Protein AF-A0A957TWL6-F1 (afdb_monomer_lite)

Foldseek 3Di:
DDDDDAWAFADRQQPQLDWDADPVRDTDHDDDHDDDDFADPRGWDKDWRWAFQVPDDPRGDQPDPPPGIDTDDMDTDDGPPDPVVVPPPDDDDGDD

Sequence (96 aa):
NVSIVDKPCGAQDGSENLFTADANGNATFHLMMPPLVDTTETSMQVIAAAYHSDGKSYGAQPGDFGLNSHVQIAAIVPPPGSEAWQTVTNSSVAMR

Radius of gyration: 14.61 Å; chains: 1; bounding box: 38×23×41 Å

Structure (mmCIF, N/CA/C/O backbone):
data_AF-A0A957TWL6-F1
#
_entry.id   AF-A0A957TWL6-F1
#
loop_
_atom_site.group_PDB
_atom_site.id
_atom_site.type_symbol
_atom_site.label_atom_id
_atom_site.label_alt_id
_atom_site.label_comp_id
_atom_site.label_asym_id
_atom_site.label_entity_id
_atom_site.label_seq_id
_atom_site.pdbx_PDB_ins_code
_atom_site.Cartn_x
_atom_site.Cartn_y
_atom_site.Cartn_z
_atom_site.occupancy
_atom_site.B_iso_or_equiv
_atom_site.auth_seq_id
_atom_site.auth_comp_id
_atom_site.auth_asym_id
_atom_site.auth_atom_id
_atom_site.pdbx_PDB_model_num
ATOM 1 N N . ASN A 1 1 ? 0.575 12.665 20.753 1.00 63.47 1 ASN A N 1
ATOM 2 C CA . ASN A 1 1 ? 1.650 11.945 20.042 1.00 63.47 1 ASN A CA 1
ATOM 3 C C . ASN A 1 1 ? 0.976 11.016 19.053 1.00 63.47 1 ASN A C 1
ATOM 5 O O . ASN A 1 1 ? 0.176 10.207 19.501 1.00 63.47 1 ASN A O 1
ATOM 9 N N . VAL A 1 2 ? 1.196 11.189 17.751 1.00 79.31 2 VAL A N 1
ATOM 10 C CA . VAL A 1 2 ? 0.622 10.307 16.719 1.00 79.31 2 VAL A CA 1
ATOM 11 C C . VAL A 1 2 ? 1.640 9.206 16.437 1.00 79.31 2 VAL A C 1
ATOM 13 O O . VAL A 1 2 ? 2.822 9.503 16.287 1.00 79.31 2 VAL A O 1
ATOM 16 N N . SER A 1 3 ? 1.198 7.951 16.409 1.00 87.12 3 SER A N 1
ATOM 17 C CA . SER A 1 3 ? 2.024 6.810 16.011 1.00 87.12 3 SER A CA 1
ATOM 18 C C . SER A 1 3 ? 1.510 6.285 14.678 1.00 87.12 3 SER A C 1
ATOM 20 O O . SER A 1 3 ? 0.307 6.089 14.519 1.00 87.12 3 SER A O 1
ATOM 22 N N . ILE A 1 4 ? 2.424 6.095 13.731 1.00 86.38 4 ILE A N 1
ATOM 23 C CA . ILE A 1 4 ? 2.146 5.470 12.439 1.00 86.38 4 ILE A CA 1
ATOM 24 C C . ILE A 1 4 ? 2.666 4.038 12.520 1.00 86.38 4 ILE A C 1
ATOM 26 O O . ILE A 1 4 ? 3.790 3.809 12.970 1.00 86.38 4 ILE A O 1
ATOM 30 N N . VAL A 1 5 ? 1.824 3.084 12.129 1.00 89.12 5 VAL A N 1
ATOM 31 C CA . VAL A 1 5 ? 2.168 1.663 12.071 1.00 89.12 5 VAL A CA 1
ATOM 32 C C . VAL A 1 5 ? 1.876 1.175 10.662 1.00 89.12 5 VAL A C 1
ATOM 34 O O . VAL A 1 5 ? 0.723 0.913 10.322 1.00 89.12 5 VAL A O 1
ATOM 37 N N . ASP A 1 6 ? 2.924 1.043 9.857 1.00 89.12 6 ASP A N 1
ATOM 38 C CA . ASP A 1 6 ? 2.815 0.520 8.500 1.00 89.12 6 ASP A CA 1
ATOM 39 C C . ASP A 1 6 ? 2.785 -1.008 8.514 1.00 89.12 6 ASP A C 1
ATOM 41 O O . ASP A 1 6 ? 3.603 -1.665 9.167 1.00 89.12 6 ASP A O 1
ATOM 45 N N . LYS A 1 7 ? 1.820 -1.582 7.791 1.00 87.88 7 LYS A N 1
ATOM 46 C CA . LYS A 1 7 ? 1.698 -3.028 7.593 1.00 87.88 7 LYS A CA 1
ATOM 47 C C . LYS A 1 7 ? 1.323 -3.342 6.147 1.00 87.88 7 LYS A C 1
ATOM 49 O O . LYS A 1 7 ? 0.523 -2.605 5.570 1.00 87.88 7 LYS A O 1
ATOM 54 N N . PRO A 1 8 ? 1.821 -4.458 5.590 1.00 88.25 8 PRO A N 1
ATOM 55 C CA . PRO A 1 8 ? 1.356 -4.953 4.302 1.00 88.25 8 PRO A CA 1
ATOM 56 C C . PRO A 1 8 ? -0.146 -5.245 4.325 1.00 88.25 8 PRO A C 1
ATOM 58 O O . PRO A 1 8 ? -0.673 -5.775 5.311 1.00 88.25 8 PRO A O 1
ATOM 61 N N . CYS A 1 9 ? -0.829 -4.950 3.222 1.00 85.00 9 CYS A N 1
ATOM 62 C CA . CYS A 1 9 ? -2.200 -5.392 3.005 1.00 85.00 9 CYS A CA 1
ATOM 63 C C . CYS A 1 9 ? -2.182 -6.876 2.588 1.00 85.00 9 CYS A C 1
ATOM 65 O O . CYS A 1 9 ? -1.538 -7.224 1.608 1.00 85.00 9 CYS A O 1
ATOM 67 N N . GLY A 1 10 ? -2.880 -7.767 3.298 1.00 85.56 10 GLY A N 1
ATOM 68 C CA . GLY A 1 10 ? -2.820 -9.213 3.013 1.00 85.56 10 GLY A CA 1
ATOM 69 C C . GLY A 1 10 ? -1.621 -9.897 3.682 1.00 85.56 10 GLY A C 1
ATOM 70 O O . GLY A 1 10 ? -1.425 -9.745 4.896 1.00 85.56 10 GLY A O 1
ATOM 71 N N . ALA A 1 11 ? -0.841 -10.675 2.925 1.00 86.06 11 ALA A N 1
ATOM 72 C CA . ALA A 1 11 ? 0.306 -11.426 3.436 1.00 86.06 11 ALA A CA 1
ATOM 73 C C . ALA A 1 11 ? 1.338 -10.517 4.132 1.00 86.06 11 ALA A C 1
ATOM 75 O O . ALA A 1 11 ? 1.859 -9.561 3.556 1.00 86.06 11 ALA A O 1
ATOM 76 N N . GLN A 1 12 ? 1.658 -10.829 5.393 1.00 87.56 12 GLN A N 1
ATOM 77 C CA . GLN A 1 12 ? 2.529 -9.995 6.237 1.00 87.56 12 GLN A CA 1
ATOM 78 C C . GLN A 1 12 ? 4.014 -10.046 5.837 1.00 87.56 12 GLN A C 1
ATOM 80 O O . GLN A 1 12 ? 4.805 -9.248 6.332 1.00 87.56 12 GLN A O 1
ATOM 85 N N . ASP A 1 13 ? 4.394 -10.952 4.935 1.00 87.38 13 ASP A N 1
ATOM 86 C CA . ASP A 1 13 ? 5.711 -10.965 4.292 1.00 87.38 13 ASP A CA 1
ATOM 87 C C . ASP A 1 13 ? 5.811 -9.985 3.103 1.00 87.38 13 ASP A C 1
ATOM 89 O O . ASP A 1 13 ? 6.894 -9.785 2.554 1.00 87.38 13 ASP A O 1
ATOM 93 N N . GLY A 1 14 ? 4.700 -9.335 2.732 1.00 85.75 14 GLY A N 1
ATOM 94 C CA . GLY A 1 14 ? 4.623 -8.360 1.647 1.00 85.75 14 GLY A CA 1
ATOM 95 C C . GLY A 1 14 ? 4.577 -8.968 0.246 1.00 85.75 14 GLY A C 1
ATOM 96 O O . GLY A 1 14 ? 4.549 -8.211 -0.722 1.00 85.75 14 GLY A O 1
ATOM 97 N N . SER A 1 15 ? 4.527 -10.298 0.111 1.00 85.50 15 SER A N 1
ATOM 98 C CA . SER A 1 15 ? 4.497 -10.989 -1.191 1.00 85.50 15 SER A CA 1
ATOM 99 C C . SER A 1 15 ? 3.308 -10.582 -2.073 1.00 85.50 15 SER A C 1
ATOM 101 O O . SER A 1 15 ? 3.410 -10.598 -3.297 1.00 85.50 15 SER A O 1
ATOM 103 N N . GLU A 1 16 ? 2.211 -10.144 -1.455 1.00 84.62 16 GLU A N 1
ATOM 104 C CA . GLU A 1 16 ? 0.998 -9.669 -2.129 1.00 84.62 16 GLU A CA 1
ATOM 105 C C . GLU A 1 16 ? 0.954 -8.143 -2.325 1.00 84.62 16 GLU A C 1
ATOM 107 O O . GLU A 1 16 ? -0.026 -7.636 -2.848 1.00 84.62 16 GLU A O 1
ATOM 112 N N . ASN A 1 17 ? 1.974 -7.382 -1.909 1.00 82.31 17 ASN A N 1
ATOM 113 C CA . ASN A 1 17 ? 1.981 -5.906 -1.987 1.00 82.31 17 ASN A CA 1
ATOM 114 C C . ASN A 1 17 ? 2.885 -5.378 -3.105 1.00 82.31 17 ASN A C 1
ATOM 116 O O . ASN A 1 17 ? 3.212 -4.193 -3.143 1.00 82.31 17 ASN A O 1
ATOM 120 N N . LEU A 1 18 ? 3.300 -6.256 -4.016 1.00 80.81 18 LEU A N 1
ATOM 121 C CA . LEU A 1 18 ? 4.115 -5.902 -5.164 1.00 80.81 18 LEU A CA 1
ATOM 122 C C . LEU A 1 18 ? 3.292 -6.027 -6.442 1.00 80.81 18 LEU A C 1
ATOM 124 O O . LEU A 1 18 ? 2.813 -7.103 -6.792 1.00 80.81 18 LEU A O 1
ATOM 128 N N . PHE A 1 19 ? 3.181 -4.923 -7.169 1.00 81.50 19 PHE A N 1
ATOM 129 C CA . PHE A 1 19 ? 2.654 -4.901 -8.524 1.00 81.50 19 PHE A CA 1
ATOM 130 C C . PHE A 1 19 ? 3.526 -3.996 -9.391 1.00 81.50 19 PHE A C 1
ATOM 132 O O . PHE A 1 19 ? 4.226 -3.110 -8.903 1.00 81.50 19 PHE A O 1
ATOM 139 N N . THR A 1 20 ? 3.517 -4.245 -10.693 1.00 80.50 20 THR A N 1
ATOM 140 C CA . THR A 1 20 ? 4.282 -3.468 -11.669 1.00 80.50 20 THR A CA 1
ATOM 141 C C . THR A 1 20 ? 3.332 -3.011 -12.758 1.00 80.50 20 THR A C 1
ATOM 143 O O . THR A 1 20 ? 2.444 -3.762 -13.163 1.00 80.50 20 THR A O 1
ATOM 146 N N . ALA A 1 21 ? 3.502 -1.771 -13.204 1.00 83.31 21 ALA A N 1
ATOM 147 C CA . ALA A 1 21 ? 2.781 -1.272 -14.360 1.00 83.31 21 ALA A CA 1
ATOM 148 C C . ALA A 1 21 ? 3.262 -1.965 -15.646 1.00 83.31 21 ALA A C 1
ATOM 150 O O . ALA A 1 21 ? 4.426 -2.351 -15.766 1.00 83.31 21 ALA A O 1
ATOM 151 N N . ASP A 1 22 ? 2.361 -2.123 -16.609 1.00 84.62 22 ASP A N 1
ATOM 152 C CA . ASP A 1 22 ? 2.676 -2.599 -17.949 1.00 84.62 22 ASP A CA 1
ATOM 153 C C . ASP A 1 22 ? 3.510 -1.568 -18.739 1.00 84.62 22 ASP A C 1
ATOM 155 O O . ASP A 1 22 ? 3.811 -0.468 -18.271 1.00 84.62 22 ASP A O 1
ATOM 159 N N . ALA A 1 23 ? 3.876 -1.912 -19.977 1.00 90.44 23 ALA A N 1
ATOM 160 C CA . ALA A 1 23 ? 4.672 -1.042 -20.849 1.00 90.44 23 ALA A CA 1
ATOM 161 C C . ALA A 1 23 ? 3.999 0.305 -21.195 1.00 90.44 23 ALA A C 1
ATOM 163 O O . ALA A 1 23 ? 4.669 1.200 -21.705 1.00 90.44 23 ALA A O 1
ATOM 164 N N . ASN A 1 24 ? 2.698 0.449 -20.933 1.00 90.31 24 ASN A N 1
ATOM 165 C CA . ASN A 1 24 ? 1.924 1.666 -21.161 1.00 90.31 24 ASN A CA 1
ATOM 166 C C . ASN A 1 24 ? 1.649 2.439 -19.858 1.00 90.31 24 ASN A C 1
ATOM 168 O O . ASN A 1 24 ? 0.930 3.433 -19.898 1.00 90.31 24 ASN A O 1
ATOM 172 N N . GLY A 1 25 ? 2.186 1.994 -18.716 1.00 82.19 25 GLY A N 1
ATOM 173 C CA . GLY A 1 25 ? 1.966 2.625 -17.415 1.00 82.19 25 GLY A CA 1
ATOM 174 C C . GLY A 1 25 ? 0.707 2.156 -16.676 1.00 82.19 25 GLY A C 1
ATOM 175 O O . GLY A 1 25 ? 0.388 2.712 -15.628 1.00 82.19 25 GLY A O 1
ATOM 176 N N . ASN A 1 26 ? 0.004 1.123 -17.151 1.00 85.06 26 ASN A N 1
ATOM 177 C CA . ASN A 1 26 ? -1.196 0.625 -16.475 1.00 85.06 26 ASN A CA 1
ATOM 178 C C . ASN A 1 26 ? -0.852 -0.457 -15.454 1.00 85.06 26 ASN A C 1
ATOM 180 O O . ASN A 1 26 ? -0.181 -1.432 -15.777 1.00 85.06 26 ASN A O 1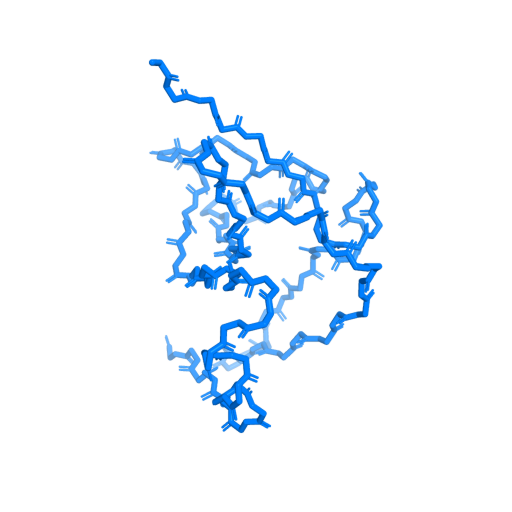
ATOM 184 N N . ALA A 1 27 ? -1.405 -0.360 -14.249 1.00 80.38 27 ALA A N 1
ATOM 185 C CA . ALA A 1 27 ? -1.406 -1.451 -13.283 1.00 80.38 27 ALA A CA 1
ATOM 186 C C . ALA A 1 27 ? -2.836 -1.732 -12.819 1.00 80.38 27 ALA A C 1
ATOM 188 O O . ALA A 1 27 ? -3.613 -0.812 -12.570 1.00 80.38 27 ALA A O 1
ATOM 189 N N . THR A 1 28 ? -3.187 -3.008 -12.685 1.00 79.75 28 THR A N 1
ATOM 190 C CA . THR A 1 28 ? -4.411 -3.439 -12.001 1.00 79.75 28 THR A CA 1
ATOM 191 C C . THR A 1 28 ? -4.013 -4.366 -10.869 1.00 79.75 28 THR A C 1
ATOM 193 O O . THR A 1 28 ? -3.252 -5.310 -11.074 1.00 79.75 28 THR A O 1
ATOM 196 N N . PHE A 1 29 ? -4.520 -4.084 -9.675 1.00 76.50 29 PHE A N 1
ATOM 197 C CA . PHE A 1 29 ? -4.200 -4.825 -8.468 1.00 76.50 29 PHE A CA 1
ATOM 198 C C . PHE A 1 29 ? -5.493 -5.285 -7.800 1.00 76.50 29 PHE A C 1
ATOM 200 O O . PHE A 1 29 ? -6.387 -4.480 -7.541 1.00 76.50 29 PHE A O 1
ATOM 207 N N . HIS A 1 30 ? -5.589 -6.587 -7.540 1.00 76.88 30 HIS A N 1
ATOM 208 C CA . HIS A 1 30 ? -6.695 -7.196 -6.813 1.00 76.88 30 HIS A CA 1
ATOM 209 C C . HIS A 1 30 ? -6.138 -7.856 -5.563 1.00 76.88 30 HIS A C 1
ATOM 211 O O . HIS A 1 30 ? -5.295 -8.745 -5.660 1.00 76.88 30 HIS A O 1
ATOM 217 N N . LEU A 1 31 ? -6.646 -7.448 -4.405 1.00 76.69 31 LEU A N 1
ATOM 218 C CA . LEU A 1 31 ? -6.254 -8.016 -3.129 1.00 76.69 31 LEU A CA 1
ATOM 219 C C . LEU A 1 31 ? -7.484 -8.444 -2.347 1.00 76.69 31 LEU A C 1
ATOM 221 O O . LEU A 1 31 ? -8.442 -7.685 -2.201 1.00 76.69 31 LEU A O 1
ATOM 225 N N . MET A 1 32 ? -7.421 -9.657 -1.813 1.00 76.75 32 MET A N 1
ATOM 226 C CA . MET A 1 32 ? -8.337 -10.129 -0.788 1.00 76.75 32 MET A CA 1
ATOM 227 C C . MET A 1 32 ? -7.580 -10.140 0.530 1.00 76.75 32 MET A C 1
ATOM 229 O O . MET A 1 32 ? -6.553 -10.794 0.660 1.00 76.75 32 MET A O 1
ATOM 233 N N . MET A 1 33 ? -8.088 -9.403 1.507 1.00 79.50 33 MET A N 1
ATOM 234 C CA . MET A 1 33 ? -7.464 -9.261 2.815 1.00 79.50 33 MET A CA 1
ATOM 235 C C . MET A 1 33 ? -8.456 -9.655 3.908 1.00 79.50 33 MET A C 1
ATOM 237 O O . MET A 1 33 ? -9.667 -9.506 3.713 1.00 79.50 33 MET A O 1
ATOM 241 N N . PRO A 1 34 ? -7.976 -10.160 5.060 1.00 79.44 34 PRO A N 1
ATOM 242 C CA . PRO A 1 34 ? -8.837 -10.314 6.222 1.00 79.44 34 PRO A CA 1
ATOM 243 C C . PRO A 1 34 ? -9.418 -8.950 6.632 1.00 79.44 34 PRO A C 1
ATOM 245 O O . PRO A 1 34 ? -8.850 -7.910 6.277 1.00 79.44 34 PRO A O 1
ATOM 248 N N . PRO A 1 35 ? -10.524 -8.934 7.398 1.00 78.62 35 PRO A N 1
ATOM 249 C CA . PRO A 1 35 ? -11.063 -7.699 7.946 1.00 78.62 35 PRO A CA 1
ATOM 250 C C . PRO A 1 35 ? -9.974 -6.878 8.639 1.00 78.62 35 PRO A C 1
ATOM 252 O O . PRO A 1 35 ? -9.177 -7.406 9.421 1.00 78.62 35 PRO A O 1
ATOM 255 N N . LEU A 1 36 ? -9.939 -5.584 8.331 1.00 78.56 36 LEU A N 1
ATOM 256 C CA . LEU A 1 36 ? -9.083 -4.646 9.040 1.00 78.56 36 LEU A CA 1
ATOM 257 C C . LEU A 1 36 ? -9.559 -4.491 10.482 1.00 78.56 36 LEU A C 1
ATOM 259 O O . LEU A 1 36 ? -10.736 -4.672 10.782 1.00 78.56 36 LEU A O 1
ATOM 263 N N . VAL A 1 37 ? -8.633 -4.130 11.369 1.00 79.62 37 VAL A N 1
ATOM 264 C CA . VAL A 1 37 ? -8.989 -3.730 12.733 1.00 79.62 37 VAL A CA 1
ATOM 265 C C . VAL A 1 37 ? -9.839 -2.465 12.662 1.00 79.62 37 VAL A C 1
ATOM 267 O O . VAL A 1 37 ? -9.523 -1.555 11.893 1.00 79.62 37 VAL A O 1
ATOM 270 N N . ASP A 1 38 ? -10.893 -2.406 13.471 1.00 81.19 38 ASP A N 1
ATOM 271 C CA . ASP A 1 38 ? -11.791 -1.257 13.509 1.00 81.19 38 ASP A CA 1
ATOM 272 C C . ASP A 1 38 ? -11.045 0.035 13.865 1.00 81.19 38 ASP A C 1
ATOM 274 O O . ASP A 1 38 ? -10.188 0.081 14.755 1.00 81.19 38 ASP A O 1
ATOM 278 N N . THR A 1 39 ? -11.408 1.118 13.180 1.00 83.25 39 THR A N 1
ATOM 279 C CA . THR A 1 39 ? -11.019 2.469 13.592 1.00 83.25 39 THR A CA 1
ATOM 280 C C . THR A 1 39 ? -11.672 2.804 14.930 1.00 83.25 39 THR A C 1
ATOM 282 O O . THR A 1 39 ? -12.861 2.547 15.118 1.00 83.25 39 THR A O 1
ATOM 285 N N . THR A 1 40 ? -10.925 3.423 15.838 1.00 82.94 40 THR A N 1
ATOM 286 C CA . THR A 1 40 ? -11.430 3.890 17.138 1.00 82.94 40 THR A CA 1
ATOM 287 C C . THR A 1 40 ? -11.443 5.416 17.180 1.00 82.94 40 THR A C 1
ATOM 289 O O . THR A 1 40 ? -10.987 6.075 16.250 1.00 82.94 40 THR A O 1
ATOM 292 N N . GLU A 1 41 ? -11.886 6.012 18.287 1.00 83.69 41 GLU A N 1
ATOM 293 C CA . GLU A 1 41 ? -11.773 7.466 18.492 1.00 83.69 41 GLU A CA 1
ATOM 294 C C . GLU A 1 41 ? -10.324 7.980 18.420 1.00 83.69 41 GLU A C 1
ATOM 296 O O . GLU A 1 41 ? -10.093 9.165 18.188 1.00 83.69 41 GLU A O 1
ATOM 301 N N . THR A 1 42 ? -9.340 7.098 18.624 1.00 87.06 42 THR A N 1
ATOM 302 C CA . THR A 1 42 ? -7.916 7.458 18.661 1.00 87.06 42 THR A CA 1
ATOM 303 C C . THR A 1 42 ? -7.081 6.761 17.586 1.00 87.06 42 THR A C 1
ATOM 305 O O . THR A 1 42 ? -5.863 6.936 17.558 1.00 87.06 42 THR A O 1
ATOM 308 N N . SER A 1 43 ? -7.707 6.002 16.679 1.00 87.31 43 SER A N 1
ATOM 309 C CA . SER A 1 43 ? -7.020 5.297 15.592 1.00 87.31 43 SER A CA 1
ATOM 310 C C . SER A 1 43 ? -7.781 5.405 14.274 1.00 87.31 43 SER A C 1
ATOM 312 O O . SER A 1 43 ? -8.999 5.253 14.223 1.00 87.31 43 SER A O 1
ATOM 314 N N . MET A 1 44 ? -7.042 5.609 13.186 1.00 85.88 44 MET A N 1
ATOM 315 C CA . MET A 1 44 ? -7.577 5.570 11.829 1.00 85.88 44 MET A CA 1
ATOM 316 C C . MET A 1 44 ? -6.792 4.575 10.982 1.00 85.88 44 MET A C 1
ATOM 318 O O . MET A 1 44 ? -5.581 4.444 11.141 1.00 85.88 44 MET A O 1
ATOM 322 N N . GLN A 1 45 ? -7.488 3.906 10.069 1.00 87.25 45 GLN A N 1
ATOM 323 C CA . GLN A 1 45 ? -6.894 2.963 9.135 1.00 87.25 45 GLN A CA 1
ATOM 324 C C . GLN A 1 45 ? -6.828 3.613 7.755 1.00 87.25 45 GLN A C 1
ATOM 326 O O . GLN A 1 45 ? -7.802 4.206 7.287 1.00 87.25 45 GLN A O 1
ATOM 331 N N . VAL A 1 46 ? -5.673 3.498 7.106 1.00 86.44 46 VAL A N 1
ATOM 332 C CA . VAL A 1 46 ? -5.439 4.013 5.757 1.00 86.44 46 VAL A CA 1
ATOM 333 C C . VAL A 1 46 ? -4.845 2.892 4.921 1.00 86.44 46 VAL A C 1
ATOM 335 O O . VAL A 1 46 ? -3.886 2.250 5.339 1.00 86.44 46 VAL A O 1
ATOM 338 N N . ILE A 1 47 ? -5.417 2.659 3.744 1.00 87.19 47 ILE A N 1
ATOM 339 C CA . ILE A 1 47 ? -4.805 1.829 2.707 1.00 87.19 47 ILE A CA 1
ATOM 340 C C . ILE A 1 47 ? -4.071 2.775 1.768 1.00 87.19 47 ILE A C 1
ATOM 342 O O . ILE A 1 47 ? -4.669 3.733 1.281 1.00 87.19 47 ILE A O 1
ATOM 346 N N . ALA A 1 48 ? -2.792 2.522 1.519 1.00 87.38 48 ALA A N 1
ATOM 347 C CA . ALA A 1 48 ? -1.950 3.373 0.693 1.00 87.38 48 ALA A CA 1
ATOM 348 C C . ALA A 1 48 ? -1.210 2.555 -0.367 1.00 87.38 48 ALA A C 1
ATOM 350 O O . ALA A 1 48 ? -0.735 1.456 -0.093 1.00 87.38 48 ALA A O 1
ATOM 351 N N . ALA A 1 49 ? -1.085 3.121 -1.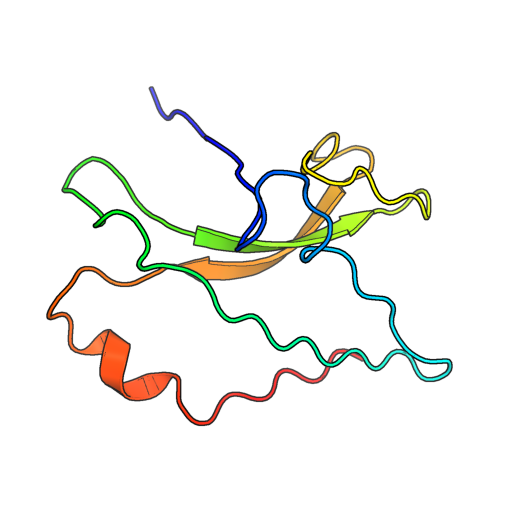566 1.00 86.19 49 ALA A N 1
ATOM 352 C CA . ALA A 1 49 ? -0.185 2.634 -2.601 1.00 86.19 49 ALA A CA 1
ATOM 353 C C . ALA A 1 49 ? 1.032 3.562 -2.672 1.00 86.19 49 ALA A C 1
ATOM 355 O O . ALA A 1 49 ? 0.899 4.767 -2.926 1.00 86.19 49 ALA A O 1
ATOM 356 N N . ALA A 1 50 ? 2.209 2.987 -2.433 1.00 86.75 50 ALA A N 1
ATOM 357 C CA . ALA A 1 50 ? 3.481 3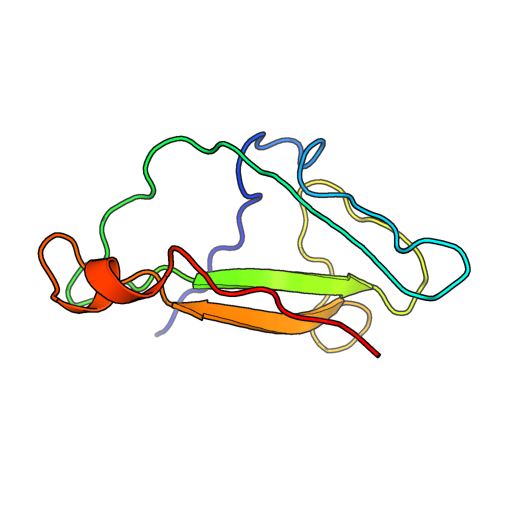.689 -2.480 1.00 86.75 50 ALA A CA 1
ATOM 358 C C . ALA A 1 50 ? 4.258 3.332 -3.752 1.00 86.75 50 ALA A C 1
ATOM 360 O O . ALA A 1 50 ? 4.301 2.176 -4.169 1.00 86.75 50 ALA A O 1
ATOM 361 N N . TYR A 1 51 ? 4.890 4.340 -4.344 1.00 86.62 51 TYR A N 1
ATOM 362 C CA . TYR A 1 51 ? 5.859 4.204 -5.422 1.00 86.62 51 TYR A CA 1
ATOM 363 C C . TYR A 1 51 ? 7.277 4.347 -4.861 1.00 86.62 51 TYR A C 1
ATOM 365 O O . TYR A 1 51 ? 7.552 5.282 -4.103 1.00 86.62 51 TYR A O 1
ATOM 373 N N . HIS A 1 52 ? 8.178 3.447 -5.265 1.00 89.81 52 HIS A N 1
ATOM 374 C CA . HIS A 1 52 ? 9.592 3.482 -4.892 1.00 89.81 52 HIS A CA 1
ATOM 375 C C . HIS A 1 52 ? 10.447 4.064 -6.022 1.00 89.81 52 HIS A C 1
ATOM 377 O O . HIS A 1 52 ? 10.643 3.435 -7.061 1.00 89.81 52 HIS A O 1
ATOM 383 N N . SER A 1 53 ? 10.973 5.277 -5.827 1.00 90.12 53 SER A N 1
ATOM 384 C CA . SER A 1 53 ? 11.682 6.034 -6.871 1.00 90.12 53 SER A CA 1
ATOM 385 C C . SER A 1 53 ? 13.057 5.485 -7.246 1.00 90.12 53 SER A C 1
ATOM 387 O O . SER A 1 53 ? 13.626 5.912 -8.247 1.00 90.12 53 SER A O 1
ATOM 389 N N . ASP A 1 54 ? 13.595 4.547 -6.469 1.00 90.75 54 ASP A N 1
ATOM 390 C CA . ASP A 1 54 ? 14.846 3.845 -6.761 1.00 90.75 54 ASP A CA 1
ATOM 391 C C . ASP A 1 54 ? 14.636 2.530 -7.534 1.00 90.75 54 ASP A C 1
ATOM 393 O O . ASP A 1 54 ? 15.597 1.800 -7.788 1.00 90.75 54 ASP A O 1
ATOM 397 N N . GLY A 1 55 ? 13.389 2.225 -7.912 1.00 86.25 55 GLY A N 1
ATOM 398 C CA . GLY A 1 55 ? 13.028 1.050 -8.701 1.00 86.25 55 GLY A CA 1
ATOM 399 C C . GLY A 1 55 ? 13.114 -0.275 -7.940 1.00 86.25 55 GLY A C 1
ATOM 400 O O . GLY A 1 55 ? 13.081 -1.333 -8.570 1.00 86.25 55 GLY A O 1
ATOM 401 N N . LYS A 1 56 ? 13.243 -0.250 -6.607 1.00 85.88 56 LYS A N 1
ATOM 402 C CA . LYS A 1 56 ? 13.285 -1.455 -5.767 1.00 85.88 56 LYS A CA 1
ATOM 403 C C . LYS A 1 56 ? 11.962 -1.661 -5.048 1.00 85.88 56 LYS A C 1
ATOM 405 O O . LYS A 1 56 ? 11.324 -0.704 -4.641 1.00 85.88 56 LYS A O 1
ATOM 410 N N . SER A 1 57 ? 11.599 -2.922 -4.825 1.00 82.00 57 SER A N 1
ATOM 411 C CA . SER A 1 57 ? 10.571 -3.275 -3.848 1.00 82.00 57 SER A CA 1
ATOM 412 C C . SER A 1 57 ? 11.224 -3.669 -2.528 1.00 82.00 57 SER A C 1
ATOM 414 O O . SER A 1 57 ? 12.232 -4.378 -2.513 1.00 82.00 57 SER A O 1
ATOM 416 N N . TYR A 1 58 ? 10.624 -3.233 -1.424 1.00 84.94 58 TYR A N 1
ATOM 417 C CA . TYR A 1 58 ? 11.082 -3.510 -0.062 1.00 84.94 58 TYR A CA 1
ATOM 418 C C . TYR A 1 58 ? 10.248 -4.601 0.638 1.00 84.94 58 TYR A C 1
ATOM 420 O O . TYR A 1 58 ? 10.349 -4.785 1.854 1.00 84.94 58 TYR A O 1
ATOM 428 N N . GLY A 1 59 ? 9.430 -5.345 -0.121 1.00 84.00 59 GLY A N 1
ATOM 429 C CA . GLY A 1 59 ? 8.576 -6.414 0.401 1.00 84.00 59 GLY A CA 1
ATOM 430 C C . GLY A 1 59 ?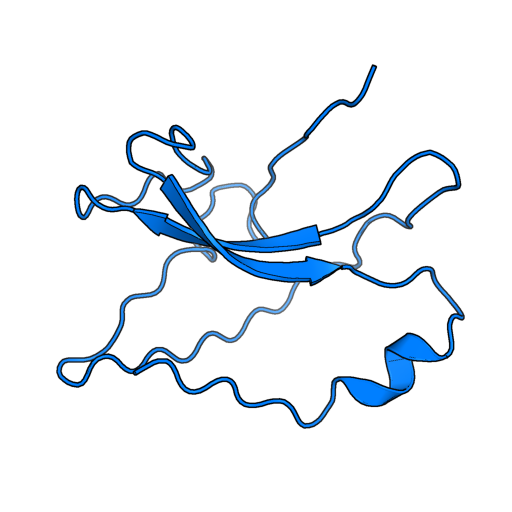 7.596 -5.891 1.451 1.00 84.00 59 GLY A C 1
ATOM 431 O O . GLY A 1 59 ? 6.768 -5.035 1.159 1.00 84.00 59 GLY A O 1
ATOM 432 N N . ALA A 1 60 ? 7.697 -6.397 2.683 1.00 86.75 60 ALA A N 1
ATOM 433 C CA . ALA A 1 60 ? 6.819 -6.007 3.787 1.00 86.75 60 ALA A CA 1
ATOM 434 C C . ALA A 1 60 ? 7.032 -4.573 4.310 1.00 86.75 60 ALA A C 1
ATOM 436 O O . ALA A 1 60 ? 6.223 -4.082 5.097 1.00 86.75 60 ALA A O 1
ATOM 437 N N . GLN A 1 61 ? 8.141 -3.924 3.949 1.00 88.56 61 GLN A N 1
ATOM 438 C CA . GLN A 1 61 ? 8.481 -2.596 4.454 1.00 88.56 61 GLN A CA 1
ATOM 439 C C . GLN A 1 61 ? 7.984 -1.506 3.494 1.00 88.56 61 GLN A C 1
ATOM 441 O O . GLN A 1 61 ? 8.158 -1.642 2.282 1.00 88.56 61 GLN A O 1
ATOM 446 N N . PRO A 1 62 ? 7.439 -0.386 4.005 1.00 87.00 62 PRO A N 1
ATOM 447 C CA . PRO A 1 62 ? 6.999 0.728 3.162 1.00 87.00 62 PRO A CA 1
ATOM 448 C C . PRO A 1 62 ? 8.167 1.455 2.474 1.00 87.00 62 PRO A C 1
ATOM 450 O O . PRO A 1 62 ? 7.941 2.205 1.523 1.00 87.00 62 PRO A O 1
ATOM 453 N N . GLY A 1 63 ? 9.406 1.227 2.925 1.00 88.44 63 GLY A N 1
ATOM 454 C CA . GLY A 1 63 ? 10.597 1.973 2.519 1.00 88.44 63 GLY A CA 1
ATOM 455 C C . GLY A 1 63 ? 10.713 3.322 3.237 1.00 88.44 63 GLY A C 1
ATOM 456 O O . GLY A 1 63 ? 9.822 3.730 3.980 1.00 88.44 63 GLY A O 1
ATOM 457 N N . ASP A 1 64 ? 11.821 4.028 3.007 1.00 89.75 64 ASP A N 1
ATOM 458 C CA . ASP A 1 64 ? 12.072 5.325 3.642 1.00 89.75 64 ASP A CA 1
ATOM 459 C C . ASP A 1 64 ? 11.228 6.428 2.982 1.00 89.75 64 ASP A C 1
ATOM 461 O O . ASP A 1 64 ? 11.494 6.854 1.847 1.00 89.75 64 ASP A O 1
ATOM 465 N N . PHE A 1 65 ? 10.200 6.896 3.697 1.00 89.25 65 PHE A N 1
ATOM 466 C CA . PHE A 1 65 ? 9.342 7.993 3.248 1.00 89.25 65 PHE A CA 1
ATOM 467 C C . PHE A 1 65 ? 10.130 9.286 3.032 1.00 89.25 65 PHE A C 1
ATOM 469 O O . PHE A 1 65 ? 10.990 9.657 3.830 1.00 89.25 65 PHE A O 1
ATOM 476 N N . GLY A 1 66 ? 9.811 9.995 1.947 1.00 84.44 66 GLY A N 1
ATOM 477 C CA . GLY A 1 66 ? 10.442 11.276 1.612 1.00 84.44 66 GLY A CA 1
ATOM 478 C C . GLY A 1 66 ? 11.860 11.162 1.042 1.00 84.44 66 GLY A C 1
ATOM 479 O O . GLY A 1 66 ? 12.417 12.173 0.620 1.00 84.44 66 GLY A O 1
ATOM 480 N N . LEU A 1 67 ? 12.422 9.950 0.986 1.00 91.75 67 LEU A N 1
ATOM 481 C CA . LEU A 1 67 ? 13.650 9.646 0.255 1.00 91.75 67 LEU A CA 1
ATOM 482 C C . LEU A 1 67 ? 13.327 8.820 -0.992 1.00 91.75 67 LEU A C 1
ATOM 484 O O . LEU A 1 67 ? 13.410 9.330 -2.107 1.00 91.75 67 LEU A O 1
ATOM 488 N N . ASN A 1 68 ? 12.906 7.568 -0.789 1.00 92.81 68 ASN A N 1
ATOM 489 C CA . ASN A 1 68 ? 12.633 6.630 -1.878 1.00 92.81 68 ASN A CA 1
ATOM 490 C C . ASN A 1 68 ? 11.159 6.234 -1.972 1.00 92.81 68 ASN A C 1
ATOM 492 O O . ASN A 1 68 ? 10.734 5.849 -3.052 1.00 92.81 68 ASN A O 1
ATOM 496 N N . SER A 1 69 ? 10.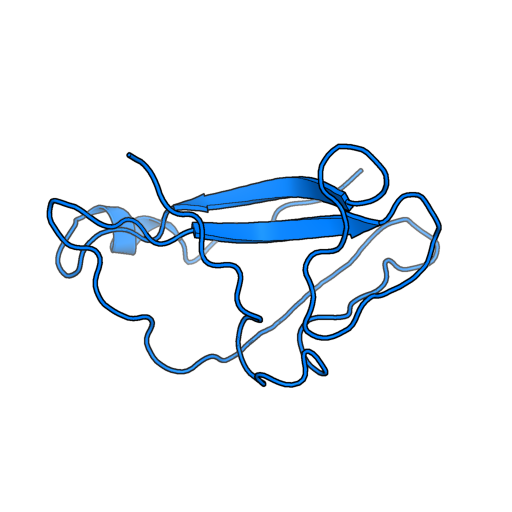381 6.323 -0.890 1.00 92.25 69 SER A N 1
ATOM 497 C CA . SER A 1 69 ? 8.966 5.932 -0.870 1.00 92.25 69 SER A CA 1
ATOM 498 C C . SER A 1 69 ? 8.027 7.136 -0.921 1.00 92.25 69 SER A C 1
ATOM 500 O O . SER A 1 69 ? 8.155 8.068 -0.119 1.00 92.25 69 SER A O 1
ATOM 502 N N . HIS A 1 70 ? 7.067 7.094 -1.850 1.00 90.44 70 HIS A N 1
ATOM 503 C CA . HIS A 1 70 ? 6.120 8.179 -2.125 1.00 90.44 70 HIS A CA 1
ATOM 504 C C . HIS A 1 70 ? 4.691 7.635 -2.223 1.00 90.44 70 HIS A C 1
ATOM 506 O O . HIS A 1 70 ? 4.389 6.848 -3.118 1.00 90.44 70 HIS A O 1
ATOM 512 N N . VAL A 1 71 ? 3.791 8.066 -1.336 1.00 88.19 71 VAL A N 1
ATOM 513 C CA . VAL A 1 71 ? 2.372 7.666 -1.373 1.00 88.19 71 VAL A CA 1
ATOM 514 C C . VAL A 1 71 ? 1.607 8.576 -2.327 1.00 88.19 71 VAL A C 1
ATOM 516 O O . VAL A 1 71 ? 1.480 9.772 -2.075 1.00 88.19 71 VAL A O 1
ATOM 519 N N . GLN A 1 72 ? 1.083 8.009 -3.412 1.00 80.81 72 GLN A N 1
ATOM 520 C CA . GLN A 1 72 ? 0.294 8.758 -4.401 1.00 80.81 72 GLN A CA 1
ATOM 521 C C . GLN A 1 72 ? -1.209 8.529 -4.247 1.00 80.81 72 GLN A C 1
ATOM 523 O O . GLN A 1 72 ? -2.002 9.436 -4.490 1.00 80.81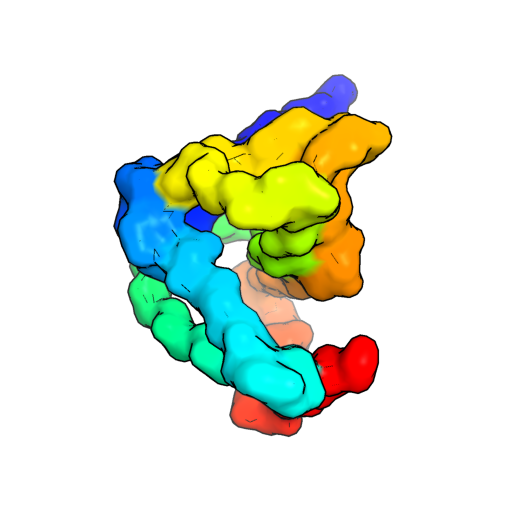 72 GLN A O 1
ATOM 528 N N . ILE A 1 73 ? -1.601 7.323 -3.834 1.00 82.50 73 ILE A N 1
ATOM 529 C CA . ILE A 1 73 ? -2.996 6.959 -3.593 1.00 82.50 73 ILE A CA 1
ATOM 530 C C . ILE A 1 73 ? -3.120 6.522 -2.145 1.00 82.50 73 ILE A C 1
ATOM 532 O O . ILE A 1 73 ? -2.376 5.657 -1.689 1.00 82.50 73 ILE A O 1
ATOM 536 N N . ALA A 1 74 ? -4.086 7.100 -1.441 1.00 86.75 74 ALA A N 1
ATOM 537 C CA . ALA A 1 74 ? -4.469 6.680 -0.108 1.00 86.75 74 ALA A CA 1
ATOM 538 C C . ALA A 1 74 ? -5.992 6.718 0.031 1.00 86.75 74 ALA A C 1
ATOM 540 O O . ALA A 1 74 ? -6.648 7.633 -0.467 1.00 86.75 74 ALA A O 1
ATOM 541 N N . ALA A 1 75 ? -6.545 5.732 0.724 1.00 83.31 75 ALA A N 1
ATOM 542 C CA . ALA A 1 75 ? -7.951 5.651 1.073 1.00 83.31 75 ALA A CA 1
ATOM 543 C C . ALA A 1 75 ? -8.076 5.483 2.586 1.00 83.31 75 ALA A C 1
ATOM 545 O O . ALA A 1 75 ? -7.506 4.560 3.169 1.00 83.31 75 ALA A O 1
ATOM 546 N N . ILE A 1 76 ? -8.832 6.377 3.220 1.00 84.88 76 ILE A N 1
ATOM 547 C CA . ILE A 1 76 ? -9.202 6.226 4.625 1.00 84.88 76 ILE A CA 1
ATOM 548 C C . ILE A 1 76 ? -10.299 5.171 4.693 1.00 84.88 76 ILE A C 1
ATOM 550 O O . ILE A 1 76 ? -11.307 5.266 3.992 1.00 84.88 76 ILE A O 1
ATOM 554 N N . VAL A 1 77 ? -10.097 4.173 5.543 1.00 81.25 77 VAL A N 1
ATOM 555 C CA . VAL A 1 77 ? -11.081 3.126 5.787 1.00 81.25 77 VAL A CA 1
ATOM 556 C C . VAL A 1 77 ? -12.129 3.688 6.746 1.00 81.25 77 VAL A C 1
ATOM 558 O O . VAL A 1 77 ? -11.770 4.102 7.853 1.00 81.25 77 VAL A O 1
ATOM 561 N N . PRO A 1 78 ? -13.408 3.753 6.345 1.00 75.38 78 PRO A N 1
ATOM 562 C CA . PRO A 1 78 ? -14.432 4.330 7.195 1.00 75.38 78 PRO A CA 1
ATOM 563 C C . PRO A 1 78 ? -14.697 3.471 8.439 1.00 75.38 78 PRO A C 1
ATOM 565 O O . PRO A 1 78 ? -14.549 2.246 8.380 1.00 75.38 78 PRO A O 1
ATOM 568 N N . PRO A 1 79 ? -15.190 4.063 9.540 1.00 75.69 79 PRO A N 1
ATOM 569 C CA . PRO A 1 79 ? -15.635 3.290 10.690 1.00 75.69 79 PRO A CA 1
ATOM 570 C C . PRO A 1 79 ? -16.733 2.288 10.314 1.00 75.69 79 PRO A C 1
ATOM 572 O O . PRO A 1 79 ? -17.538 2.575 9.409 1.00 75.69 79 PRO A O 1
ATOM 575 N N . PRO A 1 80 ? -16.811 1.136 11.001 1.00 70.69 80 PRO A N 1
ATOM 576 C CA . PRO A 1 80 ? -17.917 0.201 10.833 1.00 70.69 80 PRO A CA 1
ATOM 577 C C . PRO A 1 80 ? -19.274 0.903 10.979 1.00 70.69 80 PRO A C 1
ATOM 579 O O . PRO A 1 80 ? -19.474 1.709 11.885 1.00 70.69 80 PRO A O 1
ATOM 582 N N . GLY A 1 81 ? -20.209 0.613 10.070 1.00 69.44 81 GLY A N 1
ATOM 583 C CA . GLY A 1 81 ? -21.566 1.177 10.100 1.00 69.44 81 GLY A CA 1
ATOM 584 C C . GLY A 1 81 ? -21.708 2.612 9.577 1.00 69.44 81 GLY A C 1
ATOM 585 O O . GLY A 1 81 ? -22.816 3.141 9.587 1.00 69.44 81 GLY A O 1
ATOM 586 N N . SER A 1 82 ? -20.634 3.244 9.096 1.00 68.69 82 SER A N 1
ATOM 587 C CA . SER A 1 82 ? -20.730 4.553 8.435 1.00 68.69 82 SER A CA 1
ATOM 588 C C . SER A 1 82 ? -21.324 4.456 7.020 1.00 68.69 82 SER A C 1
ATOM 590 O O . SER A 1 82 ? -21.110 3.477 6.302 1.00 68.69 82 SER A O 1
ATOM 592 N N . GLU A 1 83 ? -22.030 5.506 6.583 1.00 66.50 83 GLU A N 1
ATOM 593 C CA . GLU A 1 83 ? -22.629 5.596 5.235 1.00 66.50 83 GLU A CA 1
ATOM 594 C C . GLU A 1 83 ? -21.582 5.546 4.102 1.00 66.50 83 GLU A C 1
ATOM 596 O O . GLU A 1 83 ? -21.894 5.183 2.970 1.00 66.50 83 GLU A O 1
ATOM 601 N N . ALA A 1 84 ? -20.315 5.844 4.410 1.00 61.84 84 ALA A N 1
ATOM 602 C CA . ALA A 1 84 ? -19.204 5.875 3.459 1.00 61.84 84 ALA A CA 1
ATOM 603 C C . ALA A 1 84 ? -18.854 4.506 2.842 1.00 61.84 84 ALA A C 1
ATOM 605 O O . ALA A 1 84 ? -18.253 4.455 1.768 1.00 61.84 84 ALA A O 1
ATOM 606 N N . TRP A 1 85 ? -19.258 3.394 3.466 1.00 54.28 85 TRP A N 1
ATOM 607 C CA . TRP A 1 85 ? -19.071 2.054 2.898 1.00 54.28 85 TRP A CA 1
ATOM 608 C C . TRP A 1 85 ? -19.946 1.776 1.665 1.00 54.28 85 TRP A C 1
ATOM 610 O O . TRP A 1 85 ? -19.677 0.824 0.934 1.00 54.28 85 TRP A O 1
ATOM 620 N N . GLN A 1 86 ? -20.967 2.595 1.390 1.00 51.31 86 GLN A N 1
ATOM 621 C CA . GLN A 1 86 ? -21.893 2.362 0.276 1.00 51.31 86 GLN A CA 1
ATOM 622 C C . GLN A 1 86 ? -21.372 2.854 -1.090 1.00 51.31 86 GLN A C 1
ATOM 624 O O . GLN A 1 86 ? -21.961 2.518 -2.115 1.00 51.31 86 GLN A O 1
ATOM 629 N N . THR A 1 87 ? -20.257 3.596 -1.139 1.00 47.91 87 THR A N 1
ATOM 630 C CA . THR A 1 87 ? -19.854 4.355 -2.345 1.00 47.91 87 THR A CA 1
ATOM 631 C C . THR A 1 87 ? -18.679 3.748 -3.136 1.00 47.91 87 THR A C 1
ATOM 633 O O . THR A 1 87 ? -18.358 4.236 -4.215 1.00 47.91 87 THR A O 1
ATOM 636 N N . VAL A 1 88 ? -18.014 2.686 -2.660 1.00 49.31 88 VAL A N 1
ATOM 637 C CA . VAL A 1 88 ? -16.699 2.264 -3.213 1.00 49.31 88 VAL A CA 1
ATOM 638 C C . VAL A 1 88 ? -16.781 1.181 -4.309 1.00 49.31 88 VAL A C 1
ATOM 640 O O . VAL A 1 88 ? -15.772 0.831 -4.911 1.00 49.31 88 VAL A O 1
ATOM 643 N N . THR A 1 89 ? -17.960 0.660 -4.653 1.00 45.41 89 THR A N 1
ATOM 644 C CA . THR A 1 89 ? -18.061 -0.520 -5.538 1.00 45.41 89 THR A CA 1
ATOM 645 C C . THR A 1 89 ? -17.796 -0.278 -7.034 1.00 45.41 89 THR A C 1
ATOM 647 O O . THR A 1 89 ? -17.736 -1.259 -7.766 1.00 45.41 89 THR A O 1
ATOM 650 N N . ASN A 1 90 ? -17.570 0.961 -7.502 1.00 38.41 90 ASN A N 1
ATOM 651 C CA . ASN A 1 90 ? -17.389 1.276 -8.938 1.00 38.41 90 ASN A CA 1
ATOM 652 C C . ASN A 1 90 ? -16.231 2.251 -9.263 1.00 38.41 90 ASN A C 1
ATOM 654 O O . ASN A 1 90 ? -16.269 2.945 -10.280 1.00 38.41 90 ASN A O 1
ATOM 658 N N . SER A 1 91 ? -15.194 2.333 -8.428 1.00 43.09 91 SER A N 1
ATOM 659 C CA . SER A 1 91 ? -14.092 3.284 -8.648 1.00 43.09 91 SER A CA 1
ATOM 660 C C . SER A 1 91 ? -12.911 2.641 -9.386 1.00 43.09 91 SER A C 1
ATOM 662 O O . SER A 1 91 ? -12.135 1.900 -8.789 1.00 43.09 91 SER A O 1
ATOM 664 N N . SER A 1 92 ? -12.730 2.958 -10.671 1.00 42.69 92 SER A N 1
ATOM 665 C CA . SER A 1 92 ? -11.486 2.698 -11.410 1.00 42.69 92 SER A CA 1
ATOM 666 C C . SER A 1 92 ? -10.596 3.944 -11.388 1.00 42.69 92 SER A C 1
ATOM 668 O O . SER A 1 92 ? -10.994 4.987 -11.910 1.00 42.69 92 SER A O 1
ATOM 670 N N . VAL A 1 93 ? -9.393 3.848 -10.818 1.00 44.03 93 VAL A N 1
ATOM 671 C CA . VAL A 1 93 ? -8.380 4.912 -10.900 1.00 44.03 93 VAL A CA 1
ATOM 672 C C . VAL A 1 93 ? -7.436 4.584 -12.052 1.00 44.03 93 VAL A C 1
ATOM 674 O O . VAL A 1 93 ? -6.679 3.623 -11.979 1.00 44.03 93 VAL A O 1
ATOM 677 N N . ALA A 1 94 ? -7.494 5.372 -13.125 1.00 33.03 94 ALA A N 1
ATOM 678 C CA . ALA A 1 94 ? -6.518 5.303 -14.206 1.00 33.03 94 ALA A CA 1
ATOM 679 C C . ALA A 1 94 ? -5.307 6.171 -13.836 1.00 33.03 94 ALA A C 1
ATOM 681 O O . ALA A 1 94 ? -5.440 7.391 -13.711 1.00 33.03 94 ALA A O 1
ATOM 682 N N . MET A 1 95 ? -4.144 5.549 -13.647 1.00 32.03 95 MET A N 1
ATOM 683 C CA . MET A 1 95 ? -2.868 6.265 -13.578 1.00 32.03 95 MET A CA 1
ATOM 684 C C . MET A 1 95 ? -2.450 6.642 -15.007 1.00 32.03 95 MET A C 1
ATOM 686 O O . MET A 1 95 ? -2.589 5.827 -15.916 1.00 32.03 95 MET A O 1
ATOM 690 N N . ARG A 1 96 ? -2.019 7.890 -15.214 1.00 32.75 96 ARG A N 1
ATOM 691 C CA . ARG A 1 96 ? -1.451 8.380 -16.480 1.00 32.75 96 ARG A CA 1
ATOM 692 C C . ARG A 1 96 ? 0.047 8.564 -16.340 1.00 32.75 96 ARG A C 1
ATOM 694 O O . ARG A 1 96 ? 0.452 9.006 -15.243 1.00 32.75 96 ARG A O 1
#

Secondary structure (DSSP, 8-state):
--------SSSTTSTTS-----TTS--------PPPPPPBTTB-EEEEEEEETTS---TTS---BTTTEEEEEEEEEPPTT-GGGGS-TT------

pLDDT: mean 78.4, std 14.85, range [32.03, 92.81]